Protein AF-A0A5B0RSK2-F1 (afdb_monomer)

Secondary structure (DSSP, 8-state):
-----HHHHHHHHHHHHHHHT--------EEEEEE-STT-EESSTT-EEE--SS--SSEEEEEEEE-EEEEPTTS-EEEPP-EEEEEEEETTTTEEEEPPSSSSS---EEEPSPEE--SSS---TTTEEE-TTSPSSEEEEEE--

Sequence (145 aa):
MNPFNPKITLLVITTLLLSLCTSAKKRKCRATLNSDAYGNSWEKANVKWKSPKHQKEGVVEATIHGRMDIPTNEGSTIKSHVCYATLKVNLTDCSIVLRKNDTADQGWDPHHSPIYRNQDTWNWNETLTFRPDCPENIHVEVFEP

Mean predicted aligned error: 12.64 Å

Nearest PDB structures (foldseek):
  4xfp-assembly1_A  TM=2.768E-01  e=4.399E+00  Bacillus sp. TB-90
  5yja-assembly1_C  TM=2.628E-01  e=5.749E+00  Bacillus sp. TB-90
  7cmn-assembly1_A-2  TM=2.787E-01  e=6.752E+00  Bacillus sp. TB-90
  7cmq-assembly1_B  TM=2.760E-01  e=7.123E+00  Bacillus sp. TB-90
  5yja-assembly1_D  TM=2.777E-01  e=9.823E+00  Bacillus sp. TB-90

Solvent-accessible surface area (backbone atoms only — not comparable to full-atom values): 8743 Å² total; per-residue (Å²): 136,82,83,81,56,66,70,59,55,53,52,53,53,52,53,52,51,53,60,70,63,58,72,71,73,78,86,45,37,33,33,37,65,47,64,75,47,87,77,52,43,55,75,52,98,67,32,54,34,68,54,58,96,85,59,66,62,57,75,41,83,43,68,32,59,43,34,38,33,40,70,45,99,84,80,47,70,47,78,51,67,79,28,38,42,39,35,29,33,32,51,74,76,27,32,37,33,43,57,78,81,90,70,90,92,68,75,73,45,78,40,75,62,65,47,68,66,59,94,89,74,76,83,37,80,91,26,54,46,66,47,88,84,44,73,77,53,29,32,39,36,46,39,76,128

Foldseek 3Di:
DDPPPVVVVVVVVVVVVVVVPPPPPLWKKKKAKDFPPPPKDWPDPDQMDIDDPPDQFDKDKDKTKTWIFDADPVRHTDIFDIKMKIFIATNPAQFTWFDDDDDPDDDTHGDADKAADDPPDDPRVVGIDIDPRDDHRMIMHMDTD

Structure (mmCIF, N/CA/C/O backbone):
data_AF-A0A5B0RSK2-F1
#
_entry.id   AF-A0A5B0RSK2-F1
#
loop_
_atom_site.group_PDB
_atom_site.id
_atom_site.type_symbol
_atom_site.label_atom_id
_atom_site.label_alt_id
_atom_site.label_comp_id
_atom_site.label_asym_id
_atom_site.label_entity_id
_atom_site.label_seq_id
_atom_site.pdbx_PDB_ins_code
_atom_site.Cartn_x
_atom_site.Cartn_y
_atom_site.Cartn_z
_atom_site.occupancy
_atom_site.B_iso_or_equiv
_atom_site.auth_seq_id
_atom_site.auth_comp_id
_atom_site.auth_asym_id
_atom_site.auth_atom_id
_atom_site.pdbx_PDB_model_num
ATOM 1 N N . MET A 1 1 ? -9.353 -4.337 65.990 1.00 39.09 1 MET A N 1
ATOM 2 C CA . MET A 1 1 ? -9.121 -3.133 65.161 1.00 39.09 1 MET A CA 1
ATOM 3 C C . MET A 1 1 ? -7.830 -3.349 64.387 1.00 39.09 1 MET A C 1
ATOM 5 O O . MET A 1 1 ? -6.778 -3.401 65.007 1.00 39.09 1 MET A O 1
ATOM 9 N N . ASN A 1 2 ? -7.915 -3.588 63.075 1.00 54.25 2 ASN A N 1
ATOM 10 C CA . ASN A 1 2 ? -6.734 -3.806 62.232 1.00 54.25 2 ASN A CA 1
ATOM 11 C C . ASN A 1 2 ? -6.009 -2.477 61.980 1.00 54.25 2 ASN A C 1
ATOM 13 O O . ASN A 1 2 ? -6.677 -1.486 61.674 1.00 54.25 2 ASN A O 1
ATOM 17 N N . PRO A 1 3 ? -4.669 -2.438 62.056 1.00 50.47 3 PRO A N 1
ATOM 18 C CA . PRO A 1 3 ? -3.921 -1.245 61.715 1.00 50.47 3 PRO A CA 1
ATOM 19 C C . PRO A 1 3 ? -3.888 -1.126 60.190 1.00 50.47 3 PRO A C 1
ATOM 21 O O . PRO A 1 3 ? -3.168 -1.851 59.504 1.00 50.47 3 PRO A O 1
ATOM 24 N N . PHE A 1 4 ? -4.690 -0.213 59.643 1.00 52.16 4 PHE A N 1
ATOM 25 C CA . PHE A 1 4 ? -4.509 0.244 58.269 1.00 52.16 4 PHE A CA 1
ATOM 26 C C . PHE A 1 4 ? -3.144 0.921 58.193 1.00 52.16 4 PHE A C 1
ATOM 28 O O . PHE A 1 4 ? -2.962 2.019 58.707 1.00 52.16 4 PHE A O 1
ATOM 35 N N . ASN A 1 5 ? -2.166 0.224 57.618 1.00 53.69 5 ASN A N 1
ATOM 36 C CA . ASN A 1 5 ? -0.802 0.710 57.503 1.00 53.69 5 ASN A CA 1
ATOM 37 C C . ASN A 1 5 ? -0.733 1.652 56.283 1.00 53.69 5 ASN A C 1
ATOM 39 O O . ASN A 1 5 ? -0.726 1.172 55.146 1.00 53.69 5 ASN A O 1
ATOM 43 N N . PRO A 1 6 ? -0.711 2.984 56.477 1.00 58.78 6 PRO A N 1
ATOM 44 C CA . PRO A 1 6 ? -0.965 3.965 55.413 1.00 58.78 6 PRO A CA 1
ATOM 45 C C . PRO A 1 6 ? 0.079 3.922 54.288 1.00 58.78 6 PRO A C 1
ATOM 47 O O . PRO A 1 6 ? -0.193 4.331 53.160 1.00 58.78 6 PRO A O 1
ATOM 50 N N . LYS A 1 7 ? 1.265 3.370 54.572 1.00 58.84 7 LYS A N 1
ATOM 51 C CA . LYS A 1 7 ? 2.340 3.168 53.593 1.00 58.84 7 LYS A CA 1
ATOM 52 C C . LYS A 1 7 ? 1.971 2.150 52.511 1.00 58.84 7 LYS A C 1
ATOM 54 O O . LYS A 1 7 ? 2.358 2.329 51.362 1.00 58.84 7 LYS A O 1
ATOM 59 N N . ILE A 1 8 ? 1.207 1.113 52.862 1.00 60.44 8 ILE A N 1
ATOM 60 C CA . ILE A 1 8 ? 0.775 0.076 51.914 1.00 60.44 8 ILE A CA 1
ATOM 61 C C . ILE A 1 8 ? -0.302 0.652 50.991 1.00 60.44 8 ILE A C 1
ATOM 63 O O . ILE A 1 8 ? -0.242 0.473 49.778 1.00 60.44 8 ILE A O 1
ATOM 67 N N . THR A 1 9 ? -1.231 1.432 51.546 1.00 60.94 9 THR A N 1
ATOM 68 C CA . THR A 1 9 ? -2.309 2.074 50.786 1.00 60.94 9 THR A CA 1
ATOM 69 C C . THR A 1 9 ? -1.771 3.058 49.744 1.00 60.94 9 THR A C 1
ATOM 71 O O . THR A 1 9 ? -2.237 3.068 48.607 1.00 60.94 9 THR A O 1
ATOM 74 N N . LEU A 1 10 ? -0.742 3.841 50.090 1.00 60.41 10 LEU A N 1
ATOM 75 C CA . LEU A 1 10 ? -0.113 4.796 49.170 1.00 60.41 10 LEU A CA 1
ATOM 76 C C . LEU A 1 10 ? 0.595 4.099 47.993 1.00 60.41 10 LEU A C 1
ATOM 78 O O . LEU A 1 10 ? 0.565 4.585 46.861 1.00 60.41 10 LEU A O 1
ATOM 82 N N . LEU A 1 11 ? 1.199 2.936 48.246 1.00 60.75 11 LEU A N 1
ATOM 83 C CA . LEU A 1 11 ? 1.922 2.157 47.240 1.00 60.75 11 LEU A CA 1
ATOM 84 C C . LEU A 1 11 ? 0.958 1.468 46.256 1.00 60.75 11 LEU A C 1
ATOM 86 O O . LEU A 1 11 ? 1.210 1.422 45.053 1.00 60.75 11 LEU A O 1
ATOM 90 N N . VAL A 1 12 ? -0.202 1.022 46.747 1.00 63.59 12 VAL A N 1
ATOM 91 C CA . VAL A 1 12 ? -1.286 0.483 45.907 1.00 63.59 12 VAL A CA 1
ATOM 92 C C . VAL A 1 12 ? -1.903 1.576 45.029 1.00 63.59 12 VAL A C 1
ATOM 94 O O . VAL A 1 12 ? -2.106 1.364 43.840 1.00 63.59 12 VAL A O 1
ATOM 97 N N . ILE A 1 13 ? -2.149 2.774 45.567 1.00 65.06 13 ILE A N 1
ATOM 98 C CA . ILE A 1 13 ? -2.733 3.880 44.789 1.00 65.06 13 ILE A CA 1
ATOM 99 C C . ILE A 1 13 ? -1.768 4.366 43.699 1.00 65.06 13 ILE A C 1
ATOM 101 O O . ILE A 1 13 ? -2.179 4.607 42.565 1.00 65.06 13 ILE A O 1
ATOM 105 N N . THR A 1 14 ? -0.476 4.478 44.015 1.00 61.03 14 THR A N 1
ATOM 106 C CA . THR A 1 14 ? 0.541 4.904 43.041 1.00 61.03 14 THR A CA 1
ATOM 107 C C . THR A 1 14 ? 0.739 3.874 41.930 1.00 61.03 14 THR A C 1
ATOM 109 O O . THR A 1 14 ? 0.775 4.259 40.764 1.00 61.03 14 THR A O 1
ATOM 112 N N . THR A 1 15 ? 0.776 2.574 42.242 1.00 60.59 15 THR A N 1
ATOM 113 C CA . THR A 1 15 ? 0.841 1.509 41.220 1.00 60.59 15 THR A CA 1
ATOM 114 C C . THR A 1 15 ? -0.418 1.444 40.348 1.00 60.59 15 THR A C 1
ATOM 116 O O . THR A 1 15 ? -0.301 1.267 39.135 1.00 60.59 15 THR A O 1
ATOM 119 N N . LEU A 1 16 ? -1.608 1.686 40.910 1.00 59.25 16 LEU A N 1
ATOM 120 C CA . LEU A 1 16 ? -2.857 1.770 40.142 1.00 59.25 16 LEU A CA 1
ATOM 121 C C . LEU A 1 16 ? -2.860 2.973 39.177 1.00 59.25 16 LEU A C 1
ATOM 123 O O . LEU A 1 16 ? -3.222 2.836 38.010 1.00 59.25 16 LEU A O 1
ATOM 127 N N . LEU A 1 17 ? -2.402 4.143 39.634 1.00 57.75 17 LEU A N 1
ATOM 128 C CA . LEU A 1 17 ? -2.281 5.352 38.807 1.00 57.75 17 LEU A CA 1
ATOM 129 C C . LEU A 1 17 ? -1.219 5.202 37.707 1.00 57.75 17 LEU A C 1
ATOM 131 O O . LEU A 1 17 ? -1.437 5.639 36.579 1.00 57.75 17 LEU A O 1
ATOM 135 N N . LEU A 1 18 ? -0.098 4.538 38.002 1.00 54.50 18 LEU A N 1
ATOM 136 C CA . LEU A 1 18 ? 0.929 4.200 37.011 1.00 54.50 18 LEU A CA 1
ATOM 137 C C . LEU A 1 18 ? 0.397 3.221 35.950 1.00 54.50 18 LEU A C 1
ATOM 139 O O . LEU A 1 18 ? 0.696 3.398 34.772 1.00 54.50 18 LEU A O 1
ATOM 143 N N . SER A 1 19 ? -0.450 2.258 36.336 1.00 54.94 19 SER A N 1
ATOM 144 C CA . SER A 1 19 ? -1.155 1.365 35.403 1.00 54.94 19 SER A CA 1
ATOM 145 C C . SER A 1 19 ? -2.103 2.136 34.475 1.00 54.94 19 SER A C 1
ATOM 147 O O . SER A 1 19 ? -2.122 1.885 33.271 1.00 54.94 19 SER A O 1
ATOM 149 N N . LEU A 1 20 ? -2.854 3.106 35.005 1.00 53.69 20 LEU A N 1
ATOM 150 C CA . LEU A 1 20 ? -3.774 3.958 34.232 1.00 53.69 20 LEU A CA 1
ATOM 151 C C . LEU A 1 20 ? -3.042 4.935 33.290 1.00 53.69 20 LEU A C 1
ATOM 153 O O . LEU A 1 20 ? -3.570 5.291 32.238 1.00 53.69 20 LEU A O 1
ATOM 157 N N . CYS A 1 21 ? -1.817 5.339 33.638 1.00 50.16 21 CYS A N 1
ATOM 158 C CA . CYS A 1 21 ? -0.975 6.231 32.836 1.00 50.16 21 CYS A CA 1
ATOM 159 C C . CYS A 1 21 ? -0.112 5.516 31.788 1.00 50.16 21 CYS A C 1
ATOM 161 O O . CYS A 1 21 ? 0.604 6.190 31.037 1.00 50.16 21 CYS A O 1
ATOM 163 N N . THR A 1 22 ? -0.198 4.187 31.662 1.00 49.88 22 THR A N 1
ATOM 164 C CA . THR A 1 22 ? 0.311 3.509 30.465 1.00 49.88 22 THR A CA 1
ATOM 165 C C . THR A 1 22 ? -0.592 3.887 29.296 1.00 49.88 22 THR A C 1
ATOM 167 O O . THR A 1 22 ? -1.586 3.242 28.982 1.00 49.88 22 THR A O 1
ATOM 170 N N . SER A 1 23 ? -0.278 5.020 28.666 1.00 46.00 23 SER A N 1
ATOM 171 C CA . SER A 1 23 ? -0.862 5.416 27.393 1.00 46.00 23 SER A CA 1
ATOM 172 C C . SER A 1 23 ? -0.634 4.270 26.418 1.00 46.00 23 SER A C 1
ATOM 174 O O . SER A 1 23 ? 0.450 4.156 25.845 1.00 46.00 23 SER A O 1
ATOM 176 N N . ALA A 1 24 ? -1.644 3.414 26.246 1.00 53.00 24 ALA A N 1
ATOM 177 C CA . ALA A 1 24 ? -1.686 2.451 25.166 1.00 53.00 24 ALA A CA 1
ATOM 178 C C . ALA A 1 24 ? -1.373 3.247 23.900 1.00 53.00 24 ALA A C 1
ATOM 180 O O . ALA A 1 24 ? -2.126 4.159 23.529 1.00 53.00 24 ALA A O 1
ATOM 181 N N . LYS A 1 25 ? -0.195 3.002 23.306 1.00 57.53 25 LYS A N 1
ATOM 182 C CA . LYS A 1 25 ? 0.197 3.638 22.048 1.00 57.53 25 LYS A CA 1
ATOM 183 C C . LYS A 1 25 ? -1.008 3.494 21.129 1.00 57.53 25 LYS A C 1
ATOM 185 O O . LYS A 1 25 ? -1.503 2.387 20.944 1.00 57.53 25 LYS A O 1
ATOM 190 N N . LYS A 1 26 ? -1.539 4.614 20.627 1.00 62.81 26 LYS A N 1
ATOM 191 C CA . LYS A 1 26 ? -2.700 4.582 19.731 1.00 62.81 26 LYS A CA 1
ATOM 192 C C . LYS A 1 26 ? -2.350 3.636 18.582 1.00 62.81 26 LYS A C 1
ATOM 194 O O . LYS A 1 26 ? -1.457 3.978 17.806 1.00 62.81 26 LYS A O 1
ATOM 199 N N . ARG A 1 27 ? -3.007 2.472 18.528 1.00 72.69 27 ARG A N 1
ATOM 200 C CA . ARG A 1 27 ? -2.855 1.482 17.459 1.00 72.69 27 ARG A CA 1
ATOM 201 C C . ARG A 1 27 ? -3.097 2.207 16.140 1.00 72.69 27 ARG A C 1
ATOM 203 O O . ARG A 1 27 ? -4.109 2.893 15.987 1.00 72.69 27 ARG A O 1
ATOM 210 N N . LYS A 1 28 ? -2.104 2.190 15.257 1.00 84.56 28 LYS A N 1
ATOM 211 C CA . LYS A 1 28 ? -2.145 2.893 13.974 1.00 84.56 28 LYS A CA 1
ATOM 212 C C . LYS A 1 28 ? -1.702 1.928 12.904 1.00 84.56 28 LYS A C 1
ATOM 214 O O . LYS A 1 28 ? -0.524 1.599 12.878 1.00 84.56 28 LYS A O 1
ATOM 219 N N . CYS A 1 29 ? -2.597 1.557 12.003 1.00 88.06 29 CYS A N 1
ATOM 220 C CA . CYS A 1 29 ? -2.193 0.814 10.823 1.00 88.06 29 CYS A CA 1
ATOM 221 C C . CYS A 1 29 ? -1.316 1.706 9.945 1.00 88.06 29 CYS A C 1
ATOM 223 O O . CYS A 1 29 ? -1.576 2.908 9.779 1.00 88.06 29 CYS A O 1
ATOM 225 N N . ARG A 1 30 ? -0.256 1.121 9.405 1.00 89.88 30 ARG A N 1
ATOM 226 C CA . ARG A 1 30 ? 0.576 1.720 8.369 1.00 89.88 30 ARG A CA 1
ATOM 227 C C . ARG A 1 30 ? 0.498 0.839 7.151 1.00 89.88 30 ARG A C 1
ATOM 229 O O . ARG A 1 30 ? 0.496 -0.374 7.29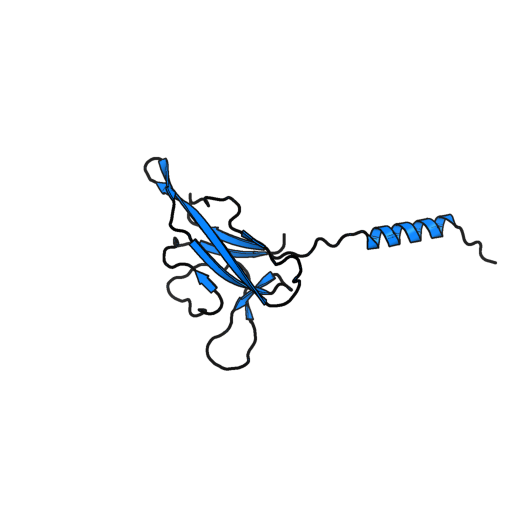4 1.00 89.88 30 ARG A O 1
ATOM 236 N N . ALA A 1 31 ? 0.455 1.467 5.989 1.00 87.69 31 ALA A N 1
ATOM 237 C CA . ALA A 1 31 ? 0.555 0.750 4.736 1.00 87.69 31 ALA A CA 1
ATOM 238 C C . ALA A 1 31 ? 1.705 1.320 3.911 1.00 87.69 31 ALA A C 1
ATOM 240 O O . ALA A 1 31 ? 1.883 2.541 3.907 1.00 87.69 31 ALA A O 1
ATOM 241 N N . THR A 1 32 ? 2.496 0.476 3.259 1.00 89.19 32 THR A N 1
ATOM 242 C CA . THR A 1 32 ? 3.684 0.873 2.485 1.00 89.19 32 THR A CA 1
ATOM 243 C C . THR A 1 32 ? 3.635 0.298 1.086 1.00 89.19 32 THR A C 1
ATOM 245 O O . THR A 1 32 ? 3.188 -0.826 0.896 1.00 89.19 32 THR A O 1
ATOM 248 N N . LEU A 1 33 ? 4.104 1.077 0.112 1.00 85.69 33 LEU A N 1
ATOM 249 C CA . LEU A 1 33 ? 4.352 0.594 -1.242 1.00 85.69 33 LEU A CA 1
ATOM 250 C C . LEU A 1 33 ? 5.847 0.305 -1.364 1.00 85.69 33 LEU A C 1
ATOM 252 O O . LEU A 1 33 ? 6.662 1.198 -1.133 1.00 85.69 33 LEU A O 1
ATOM 256 N N . ASN A 1 34 ? 6.189 -0.928 -1.711 1.00 85.06 34 ASN A N 1
ATOM 257 C CA . ASN A 1 34 ? 7.553 -1.432 -1.788 1.00 85.06 34 ASN A CA 1
ATOM 258 C C . ASN A 1 34 ? 7.877 -1.900 -3.214 1.00 85.06 34 ASN A C 1
ATOM 260 O O . ASN A 1 34 ? 6.979 -2.118 -4.028 1.00 85.06 34 ASN A O 1
ATOM 264 N N . SER A 1 35 ? 9.169 -2.027 -3.511 1.00 80.69 35 SER A N 1
ATOM 265 C CA . SER A 1 35 ? 9.700 -2.535 -4.779 1.00 80.69 35 SER A CA 1
ATOM 266 C C . SER A 1 35 ? 10.787 -3.557 -4.471 1.00 80.69 35 SER A C 1
ATOM 268 O O . SER A 1 35 ? 11.768 -3.200 -3.824 1.00 80.69 35 SER A O 1
ATOM 270 N N . ASP A 1 36 ? 10.649 -4.773 -4.992 1.00 77.25 36 ASP A N 1
ATOM 271 C CA . ASP A 1 36 ? 11.640 -5.850 -4.838 1.00 77.25 36 ASP A CA 1
ATOM 272 C C . ASP A 1 36 ? 12.670 -5.878 -5.975 1.00 77.25 36 ASP A C 1
ATOM 274 O O . ASP A 1 36 ? 13.636 -6.638 -5.945 1.00 77.25 36 ASP A O 1
ATOM 278 N N . ALA A 1 37 ? 12.486 -5.039 -6.996 1.00 72.38 37 ALA A N 1
ATOM 279 C CA . ALA A 1 37 ? 13.444 -4.905 -8.082 1.00 72.38 37 ALA A CA 1
ATOM 280 C C . ALA A 1 37 ? 14.768 -4.291 -7.584 1.00 72.38 37 ALA A C 1
ATOM 282 O O . ALA A 1 37 ? 14.797 -3.214 -6.982 1.00 72.38 37 ALA A O 1
ATOM 283 N N . TYR A 1 38 ? 15.869 -4.999 -7.853 1.00 64.62 38 TYR A N 1
ATOM 284 C CA . TYR A 1 38 ? 17.210 -4.659 -7.382 1.00 64.62 38 TYR A CA 1
ATOM 285 C C . TYR A 1 38 ? 17.652 -3.269 -7.85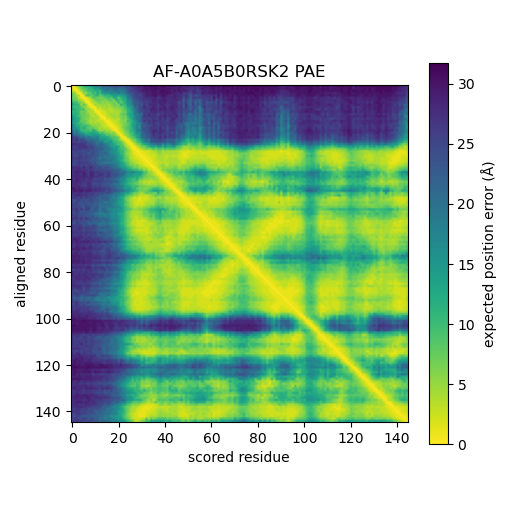9 1.00 64.62 38 TYR A C 1
ATOM 287 O O . TYR A 1 38 ? 17.564 -2.951 -9.043 1.00 64.62 38 TYR A O 1
ATOM 295 N N . GLY A 1 39 ? 18.154 -2.449 -6.933 1.00 64.69 39 GLY A N 1
ATOM 296 C CA . GLY A 1 39 ? 18.664 -1.106 -7.229 1.00 64.69 39 GLY A CA 1
ATOM 297 C C . GLY A 1 39 ? 17.603 -0.007 -7.329 1.00 64.69 39 GLY A C 1
ATOM 298 O O . GLY A 1 39 ? 17.975 1.159 -7.437 1.00 64.69 39 GLY A O 1
ATOM 299 N N . ASN A 1 40 ? 16.310 -0.335 -7.242 1.00 70.81 40 ASN A N 1
ATOM 300 C CA . ASN A 1 40 ? 15.267 0.681 -7.168 1.00 70.81 40 ASN A CA 1
ATOM 301 C C . ASN A 1 40 ? 15.208 1.302 -5.769 1.00 70.81 40 ASN A C 1
ATOM 303 O O . ASN A 1 40 ? 15.238 0.605 -4.754 1.00 70.81 40 ASN A O 1
ATOM 307 N N . SER A 1 41 ? 15.036 2.619 -5.716 1.00 75.12 41 SER A N 1
ATOM 308 C CA . SER A 1 41 ? 14.739 3.340 -4.478 1.00 75.12 41 SER A CA 1
ATOM 309 C C . SER A 1 41 ? 13.528 4.238 -4.664 1.00 75.12 41 SER A C 1
ATOM 311 O O . SER A 1 41 ? 13.261 4.723 -5.757 1.00 75.12 41 SER A O 1
ATOM 313 N N . TRP A 1 42 ? 12.771 4.485 -3.602 1.00 81.06 42 TRP A N 1
ATOM 314 C CA . TRP A 1 42 ? 11.704 5.480 -3.654 1.00 81.06 42 TRP A CA 1
ATOM 315 C C . TRP A 1 42 ? 12.287 6.887 -3.524 1.00 81.06 42 TRP A C 1
ATOM 317 O O . TRP A 1 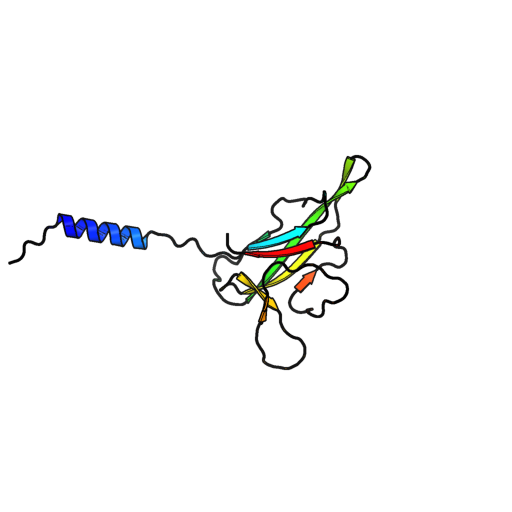42 ? 13.089 7.128 -2.624 1.00 81.06 42 TRP A O 1
ATOM 327 N N . GLU A 1 43 ? 11.781 7.835 -4.321 1.00 79.44 43 GLU A N 1
ATOM 328 C CA . GLU A 1 43 ? 12.130 9.267 -4.245 1.00 79.44 43 GLU A CA 1
ATOM 329 C C . GLU A 1 43 ? 11.999 9.798 -2.807 1.00 79.44 43 GLU A C 1
ATOM 331 O O . GLU A 1 43 ? 12.731 10.679 -2.356 1.00 79.44 43 GLU A O 1
ATOM 336 N N . LYS A 1 44 ? 11.030 9.258 -2.061 1.00 77.06 44 LYS A N 1
ATOM 337 C CA . LYS A 1 44 ? 10.863 9.507 -0.633 1.00 77.06 44 LYS A CA 1
ATOM 338 C C . LYS A 1 44 ? 11.007 8.192 0.112 1.00 77.06 44 LYS A C 1
ATOM 340 O O . LYS A 1 44 ? 10.233 7.274 -0.124 1.00 77.06 44 LYS A O 1
ATOM 345 N N . ALA A 1 45 ? 11.856 8.164 1.137 1.00 62.97 45 ALA A N 1
ATOM 346 C CA . ALA A 1 45 ? 12.052 7.015 2.034 1.00 62.97 45 ALA A CA 1
ATOM 347 C C . ALA A 1 45 ? 10.797 6.577 2.832 1.00 62.97 45 ALA A C 1
ATOM 349 O O . ALA A 1 45 ? 10.878 5.756 3.737 1.00 62.97 45 ALA A O 1
ATOM 350 N N . ASN A 1 46 ? 9.633 7.181 2.584 1.00 63.94 46 ASN A N 1
ATOM 351 C CA . ASN A 1 46 ? 8.425 7.045 3.389 1.00 63.94 46 ASN A CA 1
ATOM 352 C C . ASN A 1 46 ? 7.166 7.077 2.515 1.00 63.94 46 ASN A C 1
ATOM 354 O O . ASN A 1 46 ? 6.240 7.841 2.798 1.00 63.94 46 ASN A O 1
ATOM 358 N N . VAL A 1 47 ? 7.128 6.269 1.456 1.00 76.62 47 VAL A N 1
ATOM 359 C CA . VAL A 1 47 ? 5.904 6.025 0.682 1.00 76.62 47 VAL A CA 1
ATOM 360 C C . VAL A 1 47 ? 4.955 5.190 1.545 1.00 76.62 47 VAL A C 1
ATOM 362 O O . VAL A 1 47 ? 4.930 3.963 1.492 1.00 76.62 47 VAL A O 1
ATOM 365 N N . LYS A 1 48 ? 4.245 5.873 2.450 1.00 85.25 48 LYS A N 1
ATOM 366 C CA . LYS A 1 48 ? 3.417 5.240 3.473 1.00 85.25 48 LYS A CA 1
ATOM 367 C C . LYS A 1 48 ? 2.123 5.985 3.733 1.00 85.25 48 LYS A C 1
ATOM 369 O O . LYS A 1 48 ? 2.112 7.208 3.876 1.00 85.25 48 LYS A O 1
ATOM 374 N N . TRP A 1 49 ? 1.060 5.222 3.912 1.00 90.06 49 TRP A N 1
ATOM 375 C CA . TRP A 1 49 ? -0.199 5.678 4.475 1.00 90.06 49 TRP A CA 1
ATOM 376 C C . TRP A 1 49 ? -0.248 5.379 5.980 1.00 90.06 49 TRP A C 1
ATOM 378 O O . TRP A 1 49 ? 0.440 4.488 6.486 1.00 90.06 49 TRP A O 1
ATOM 388 N N . LYS A 1 50 ? -1.038 6.161 6.720 1.00 88.44 50 LYS A N 1
ATOM 389 C CA . LYS A 1 50 ? -1.295 5.973 8.154 1.00 88.44 50 LYS A CA 1
ATOM 390 C C . LYS A 1 50 ? -2.793 6.067 8.405 1.00 88.44 50 LYS A C 1
ATOM 392 O O . LYS A 1 50 ? -3.428 6.973 7.869 1.00 88.44 50 LYS A O 1
ATOM 397 N N . SER A 1 51 ? -3.312 5.213 9.284 1.00 87.75 51 SER A N 1
ATOM 398 C CA . SER A 1 51 ? -4.728 5.244 9.643 1.00 87.75 51 SER A CA 1
ATOM 399 C C . SER A 1 51 ? -5.173 6.597 10.227 1.00 87.75 51 SER A C 1
ATOM 401 O O . SER A 1 51 ? -4.375 7.293 10.881 1.00 87.75 51 SER A O 1
ATOM 403 N N . PRO A 1 52 ? -6.446 6.993 10.020 1.00 84.62 52 PRO A N 1
ATOM 404 C CA . PRO A 1 52 ? -6.991 8.226 10.576 1.00 84.62 52 PRO A CA 1
ATOM 405 C C . PRO A 1 52 ? -6.861 8.279 12.103 1.00 84.62 52 PRO A C 1
ATOM 407 O O . PRO A 1 52 ? -7.089 7.301 12.807 1.00 84.62 52 PRO A O 1
ATOM 410 N N . LYS A 1 53 ? -6.532 9.454 12.654 1.00 81.50 53 LYS A N 1
ATOM 411 C CA . LYS A 1 53 ? -6.244 9.623 14.096 1.00 81.50 53 LYS A CA 1
ATOM 412 C C . LYS A 1 53 ? -7.424 9.265 15.014 1.00 81.50 53 LYS A C 1
ATOM 414 O O . LYS A 1 53 ? -7.194 8.918 16.174 1.00 81.50 53 LYS A O 1
ATOM 419 N N . HIS A 1 54 ? -8.649 9.421 14.521 1.00 82.75 54 HIS A N 1
ATOM 420 C CA . HIS A 1 54 ? -9.881 9.310 15.304 1.00 82.75 54 HIS A CA 1
ATOM 421 C C . HIS A 1 54 ? -10.676 8.035 15.011 1.00 82.75 54 HIS A C 1
ATOM 423 O O . HIS A 1 54 ? -11.546 7.688 15.802 1.00 82.75 54 HIS A O 1
ATOM 429 N N . GLN A 1 55 ? -10.349 7.323 13.932 1.00 80.88 55 GLN A N 1
ATOM 430 C CA . GLN A 1 55 ? -11.028 6.093 13.547 1.00 80.88 55 GLN A CA 1
ATOM 431 C C . GLN A 1 55 ? -10.178 4.898 13.980 1.00 80.88 55 GLN A C 1
ATOM 433 O O . GLN A 1 55 ? -9.006 4.806 13.619 1.00 80.88 55 GLN A O 1
ATOM 438 N N . LYS A 1 56 ? -10.753 4.024 14.810 1.00 80.31 56 LYS A N 1
ATOM 439 C CA . LYS A 1 56 ? -10.061 2.855 15.379 1.00 80.31 56 LYS A CA 1
ATOM 440 C C . LYS A 1 56 ? -10.567 1.522 14.831 1.00 80.31 56 LYS A C 1
ATOM 442 O O . LYS A 1 56 ? -9.926 0.508 15.063 1.00 80.31 56 LYS A O 1
ATOM 447 N N . GLU A 1 57 ? -11.701 1.537 14.146 1.00 85.94 57 GLU A N 1
ATOM 448 C CA . GLU A 1 57 ? -12.405 0.350 13.677 1.00 85.94 57 GLU A CA 1
ATOM 449 C C . GLU A 1 57 ? -13.038 0.602 12.306 1.00 85.94 57 GLU A C 1
ATOM 451 O O . GLU A 1 57 ? -13.161 1.747 11.847 1.00 85.94 57 GLU A O 1
ATOM 456 N N . GLY A 1 58 ? -13.442 -0.493 11.671 1.00 87.25 58 GLY A N 1
ATOM 457 C CA . GLY A 1 58 ? -14.048 -0.490 10.350 1.00 87.25 58 GLY A CA 1
ATOM 458 C C . GLY A 1 58 ? -13.026 -0.531 9.219 1.00 87.25 58 GLY A C 1
ATOM 459 O O . GLY A 1 58 ? -11.811 -0.548 9.426 1.00 87.25 58 GLY A O 1
ATOM 460 N N . VAL A 1 59 ? -13.562 -0.565 8.004 1.00 87.88 59 VAL A N 1
ATOM 461 C CA . VAL A 1 59 ? -12.790 -0.629 6.766 1.00 87.88 59 VAL A CA 1
ATOM 462 C C . VAL A 1 59 ? -12.616 0.777 6.206 1.00 87.88 59 VAL A C 1
ATOM 464 O O . VAL A 1 59 ? -13.591 1.513 6.057 1.00 87.88 59 VAL A O 1
ATOM 467 N N . VAL A 1 60 ? -11.378 1.149 5.891 1.00 89.56 60 VAL A N 1
ATOM 468 C CA . VAL A 1 60 ? -11.039 2.444 5.288 1.00 89.56 60 VAL A CA 1
ATOM 469 C C . VAL A 1 60 ? -10.259 2.263 4.002 1.00 89.56 60 VAL A C 1
ATOM 471 O O . VAL A 1 60 ? -9.518 1.296 3.848 1.00 89.56 60 VAL A O 1
ATOM 474 N N . GLU A 1 61 ? -10.389 3.225 3.097 1.00 89.75 61 GLU A N 1
ATOM 475 C CA . GLU A 1 61 ? -9.531 3.295 1.922 1.00 89.75 61 GLU A CA 1
ATOM 476 C C . GLU A 1 61 ? -8.168 3.897 2.295 1.00 89.75 61 GLU A C 1
ATOM 478 O O . GLU A 1 61 ? -8.068 4.956 2.924 1.00 89.75 61 GLU A O 1
ATOM 483 N N . ALA A 1 62 ? -7.106 3.205 1.905 1.00 87.00 62 ALA A N 1
ATOM 484 C CA . ALA A 1 62 ? -5.733 3.651 1.996 1.00 87.00 62 ALA A CA 1
ATOM 485 C C . ALA A 1 62 ? -5.203 3.846 0.577 1.00 87.00 62 ALA A C 1
ATOM 487 O O . ALA A 1 62 ? -5.151 2.904 -0.203 1.00 87.00 62 ALA A O 1
ATOM 488 N N . THR A 1 63 ? -4.784 5.064 0.247 1.00 88.00 63 THR A N 1
ATOM 489 C CA . THR A 1 63 ? -4.064 5.335 -1.000 1.00 88.00 63 THR A CA 1
ATOM 490 C C . THR A 1 63 ? -2.627 5.694 -0.669 1.00 88.00 63 THR A C 1
ATOM 492 O O . THR A 1 63 ? -2.359 6.583 0.144 1.00 88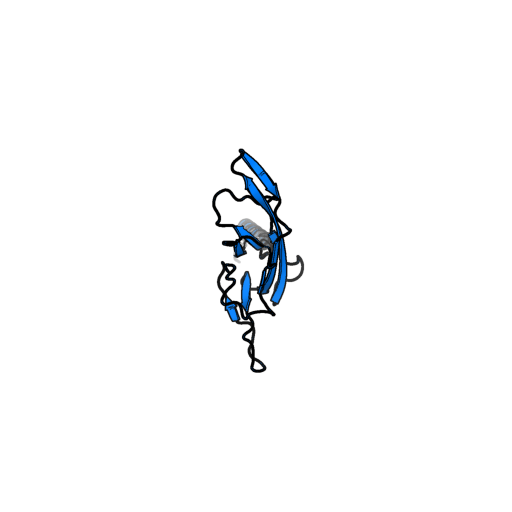.00 63 THR A O 1
ATOM 495 N N . ILE A 1 64 ? -1.696 4.989 -1.300 1.00 87.25 64 ILE A N 1
ATOM 496 C CA . ILE A 1 64 ? -0.259 5.163 -1.130 1.00 87.25 64 ILE A CA 1
ATOM 497 C C . ILE A 1 64 ? 0.308 5.523 -2.492 1.00 87.25 64 ILE A C 1
ATOM 499 O O . ILE A 1 64 ? 0.056 4.813 -3.458 1.00 87.25 64 ILE A O 1
ATOM 503 N N . HIS A 1 65 ? 1.076 6.605 -2.582 1.00 87.50 65 HIS A N 1
ATOM 504 C CA . HIS A 1 65 ? 1.647 7.069 -3.841 1.00 87.50 65 HIS A CA 1
ATOM 505 C C . HIS A 1 65 ? 3.124 7.428 -3.689 1.00 87.50 65 HIS A C 1
ATOM 507 O O . HIS A 1 65 ? 3.541 8.011 -2.686 1.00 87.50 65 HIS A O 1
ATOM 513 N N . GLY A 1 66 ? 3.917 7.097 -4.702 1.00 83.19 66 GLY A N 1
ATOM 514 C CA . GLY A 1 66 ? 5.360 7.292 -4.711 1.00 83.19 66 GLY A CA 1
ATOM 515 C C . GLY A 1 66 ? 5.913 7.365 -6.127 1.00 83.19 66 GLY A C 1
ATOM 516 O O . GLY A 1 66 ? 5.299 6.882 -7.075 1.00 83.19 66 GLY A O 1
ATOM 517 N N . ARG A 1 67 ? 7.080 7.989 -6.275 1.00 85.06 67 ARG A N 1
ATOM 518 C CA . ARG A 1 67 ? 7.907 7.877 -7.481 1.00 85.06 67 ARG A CA 1
ATOM 519 C C . ARG A 1 67 ? 9.130 7.045 -7.145 1.00 85.06 67 ARG A C 1
ATOM 521 O O . ARG A 1 67 ? 9.639 7.151 -6.030 1.00 85.06 67 ARG A O 1
ATOM 528 N N . MET A 1 68 ? 9.573 6.235 -8.090 1.00 80.56 68 MET A N 1
ATOM 529 C CA . MET A 1 68 ? 10.784 5.440 -7.964 1.00 80.56 68 MET A CA 1
ATOM 530 C C . MET A 1 68 ? 11.913 6.131 -8.718 1.00 80.56 68 MET A C 1
ATOM 532 O O . MET A 1 68 ? 11.710 6.632 -9.824 1.00 80.56 68 MET A O 1
ATOM 536 N N . ASP A 1 69 ? 13.088 6.143 -8.110 1.00 82.06 69 ASP A N 1
ATOM 537 C CA . ASP A 1 69 ? 14.345 6.427 -8.776 1.00 82.06 69 ASP A CA 1
ATOM 538 C C . ASP A 1 69 ? 14.855 5.104 -9.358 1.00 82.06 69 ASP A C 1
ATOM 540 O O . ASP A 1 69 ? 15.108 4.142 -8.627 1.00 82.06 69 ASP A O 1
ATOM 544 N N . ILE A 1 70 ? 14.939 5.053 -10.686 1.00 78.75 70 ILE A N 1
ATOM 545 C CA . ILE A 1 70 ? 15.373 3.886 -11.452 1.00 78.75 70 ILE A CA 1
ATOM 546 C C . ILE A 1 70 ? 16.826 4.125 -11.874 1.00 78.75 70 ILE A C 1
ATOM 548 O O . ILE A 1 70 ? 17.098 5.143 -12.524 1.00 78.75 70 ILE A O 1
ATOM 552 N N . PRO A 1 71 ? 17.767 3.235 -11.524 1.00 78.12 71 PRO A N 1
ATOM 553 C CA . PRO A 1 71 ? 19.152 3.361 -11.950 1.00 78.12 71 PRO A CA 1
ATOM 554 C C . PRO A 1 71 ? 19.281 3.158 -13.462 1.00 78.12 71 PRO A C 1
ATOM 556 O O . PRO A 1 71 ? 18.629 2.306 -14.062 1.00 78.12 71 PRO A O 1
ATOM 559 N N . THR A 1 72 ? 20.153 3.946 -14.078 1.00 80.00 72 THR A N 1
ATOM 560 C CA . THR A 1 72 ? 20.547 3.817 -15.484 1.00 80.00 72 THR A CA 1
ATOM 561 C C . THR A 1 72 ? 21.917 3.155 -15.583 1.00 80.00 72 THR A C 1
ATOM 563 O O . THR A 1 72 ? 22.725 3.215 -14.654 1.00 80.00 72 THR A O 1
ATOM 566 N N . ASN A 1 73 ? 22.224 2.585 -16.749 1.00 80.50 73 ASN A N 1
ATOM 567 C CA . ASN A 1 73 ? 23.532 1.979 -17.022 1.00 80.50 73 ASN A CA 1
ATOM 568 C C . ASN A 1 73 ? 24.694 2.993 -17.013 1.00 80.50 73 ASN A C 1
ATOM 570 O O . ASN A 1 73 ? 25.853 2.597 -16.984 1.00 80.50 73 ASN A O 1
ATOM 574 N N . GLU A 1 74 ? 24.394 4.293 -17.017 1.00 83.56 74 GLU A N 1
ATOM 575 C CA . GLU A 1 74 ? 25.370 5.389 -17.014 1.00 83.56 74 GLU A CA 1
ATOM 576 C C . GLU A 1 74 ? 25.718 5.872 -15.593 1.00 83.56 74 GLU A C 1
ATOM 578 O O . GLU A 1 74 ? 26.425 6.862 -15.422 1.00 83.56 74 GLU A O 1
ATOM 583 N N . GLY A 1 75 ? 25.209 5.202 -14.551 1.00 78.81 75 GLY A N 1
ATOM 584 C CA . GLY A 1 75 ? 25.436 5.583 -13.153 1.00 78.81 75 GLY A CA 1
ATOM 585 C C . GLY A 1 75 ? 24.577 6.758 -12.669 1.00 78.81 75 GLY A C 1
ATOM 586 O O . GLY A 1 75 ? 24.779 7.247 -11.560 1.00 78.81 75 GLY A O 1
ATOM 587 N N . SER A 1 76 ? 23.607 7.203 -13.474 1.00 82.62 76 SER A N 1
ATOM 588 C CA . SER A 1 76 ? 22.594 8.195 -13.087 1.00 82.62 76 SER A CA 1
ATOM 589 C C . SER A 1 76 ? 21.259 7.528 -12.729 1.00 82.62 76 SER A C 1
ATOM 591 O O . SER A 1 76 ? 21.074 6.339 -12.992 1.00 82.62 76 SER A O 1
ATOM 593 N N . THR A 1 77 ? 20.313 8.272 -12.152 1.00 81.56 77 THR A N 1
ATOM 594 C CA . THR A 1 77 ? 18.943 7.797 -11.897 1.00 81.56 77 THR A CA 1
ATOM 595 C C . THR A 1 77 ? 17.915 8.618 -12.671 1.00 81.56 77 THR A C 1
ATOM 597 O O . THR A 1 77 ? 18.057 9.831 -12.833 1.00 81.56 77 THR A O 1
ATOM 600 N N . ILE A 1 78 ? 16.849 7.960 -13.132 1.00 82.44 78 ILE A N 1
ATOM 601 C CA . ILE A 1 78 ? 15.675 8.610 -13.726 1.00 82.44 78 ILE A CA 1
ATOM 602 C C . ILE A 1 78 ? 14.449 8.407 -12.839 1.00 82.44 78 ILE A C 1
ATOM 604 O O . ILE A 1 78 ? 14.306 7.378 -12.181 1.00 82.44 78 ILE A O 1
ATOM 608 N N . LYS A 1 79 ? 13.537 9.383 -12.835 1.00 81.19 79 LYS A N 1
ATOM 609 C CA . LYS A 1 79 ? 12.286 9.283 -12.075 1.00 81.19 79 LYS A CA 1
ATOM 610 C C . LYS A 1 79 ? 11.223 8.555 -12.884 1.00 81.19 79 LYS A C 1
ATOM 612 O O . LYS A 1 79 ? 10.915 8.957 -14.005 1.00 81.19 79 LYS A O 1
ATOM 617 N N . SER A 1 80 ? 10.601 7.551 -12.279 1.00 77.06 80 SER A N 1
ATOM 618 C CA . SER A 1 80 ? 9.405 6.917 -12.824 1.00 77.06 80 SER A CA 1
ATOM 619 C C . SER A 1 80 ? 8.212 7.884 -12.837 1.00 77.06 80 SER A C 1
ATOM 621 O O . SER A 1 80 ? 8.184 8.915 -12.150 1.00 77.06 80 SER A O 1
ATOM 623 N N . HIS A 1 81 ? 7.148 7.500 -13.545 1.00 81.06 81 HIS A N 1
ATOM 624 C CA . HIS A 1 81 ? 5.826 8.073 -13.299 1.00 81.06 81 HIS A CA 1
ATOM 625 C C . HIS A 1 81 ? 5.388 7.849 -11.840 1.00 81.06 81 HIS A C 1
ATOM 627 O O . HIS A 1 81 ? 5.908 6.980 -11.137 1.00 81.06 81 HIS A O 1
ATOM 633 N N . VAL A 1 82 ? 4.420 8.648 -11.372 1.00 81.69 82 VAL A N 1
ATOM 634 C CA . VAL A 1 82 ? 3.835 8.460 -10.035 1.00 81.69 82 VAL A CA 1
ATOM 635 C C . VAL A 1 82 ? 3.089 7.137 -10.008 1.00 81.69 82 VAL A C 1
ATOM 637 O O . VAL A 1 82 ? 2.050 7.009 -10.658 1.00 81.69 82 VAL A O 1
ATOM 640 N N . CYS A 1 83 ? 3.601 6.212 -9.213 1.00 80.62 83 CYS A N 1
ATOM 641 C CA . CYS A 1 83 ? 2.935 4.990 -8.827 1.00 80.62 83 CYS A CA 1
ATOM 642 C C . CYS A 1 83 ? 1.975 5.237 -7.680 1.00 80.62 83 CYS A C 1
ATOM 644 O O . CYS A 1 83 ? 2.259 6.038 -6.789 1.00 80.62 83 CYS A O 1
ATOM 646 N N . TYR A 1 84 ? 0.857 4.524 -7.685 1.00 82.94 84 TYR A N 1
ATOM 647 C CA . TYR A 1 84 ? 0.006 4.433 -6.514 1.00 82.94 84 TYR A CA 1
ATOM 648 C C . TYR A 1 84 ? -0.600 3.040 -6.382 1.00 82.94 84 TYR A C 1
ATOM 650 O O . TYR A 1 84 ? -0.777 2.339 -7.381 1.00 82.94 84 TYR A O 1
ATOM 658 N N . ALA A 1 85 ? -0.895 2.678 -5.137 1.00 83.56 85 ALA A N 1
ATOM 659 C CA . ALA A 1 85 ? -1.737 1.558 -4.765 1.00 83.56 85 ALA A CA 1
ATOM 660 C C . ALA A 1 85 ? -2.874 2.088 -3.887 1.00 83.56 85 ALA A C 1
ATOM 662 O O . ALA A 1 85 ? -2.620 2.751 -2.875 1.00 83.56 85 ALA A O 1
ATOM 663 N N . THR A 1 86 ? -4.111 1.813 -4.283 1.00 86.00 86 THR A N 1
ATOM 664 C CA . THR A 1 86 ? -5.305 2.087 -3.477 1.00 86.00 86 THR A CA 1
ATOM 665 C C . THR A 1 86 ? -5.842 0.764 -2.976 1.00 86.00 86 THR A C 1
ATOM 667 O O . THR A 1 86 ? -6.084 -0.115 -3.794 1.00 86.00 86 THR A O 1
ATOM 670 N N . LEU A 1 87 ? -6.005 0.619 -1.661 1.00 88.56 87 LEU A N 1
ATOM 671 C CA . LEU A 1 87 ? -6.497 -0.593 -1.016 1.00 88.56 87 LEU A CA 1
ATOM 672 C C . LEU A 1 87 ? -7.518 -0.309 0.084 1.00 88.56 87 LEU A C 1
ATOM 674 O O . LEU A 1 87 ? -7.585 0.809 0.591 1.00 88.56 87 LEU A O 1
ATOM 678 N N . LYS A 1 88 ? -8.264 -1.329 0.516 1.00 89.56 88 LYS A N 1
ATOM 679 C CA . LYS A 1 88 ? -9.086 -1.250 1.731 1.00 89.56 88 LYS A CA 1
ATOM 680 C C . LYS A 1 88 ? -8.416 -1.962 2.900 1.00 89.56 88 LYS A C 1
ATOM 682 O O . LYS A 1 88 ? -7.944 -3.087 2.767 1.00 89.56 88 LYS A O 1
ATOM 687 N N . VAL A 1 89 ? -8.386 -1.294 4.049 1.00 88.44 89 VAL A N 1
ATOM 688 C CA . VAL A 1 89 ? -7.729 -1.760 5.275 1.00 88.44 89 VAL A CA 1
ATOM 689 C C . VAL A 1 89 ? -8.749 -1.856 6.396 1.00 88.44 89 VAL A C 1
ATOM 691 O O . VAL A 1 89 ? -9.434 -0.875 6.689 1.00 88.44 89 VAL A O 1
ATOM 694 N N . ASN A 1 90 ? -8.820 -3.008 7.056 1.00 89.81 90 ASN A N 1
ATOM 695 C CA . ASN A 1 90 ? -9.548 -3.150 8.309 1.00 89.81 90 ASN A CA 1
ATOM 696 C C . ASN A 1 90 ? -8.686 -2.619 9.461 1.00 89.81 90 ASN A C 1
ATOM 698 O O . ASN A 1 90 ? -7.591 -3.111 9.723 1.00 89.81 90 ASN 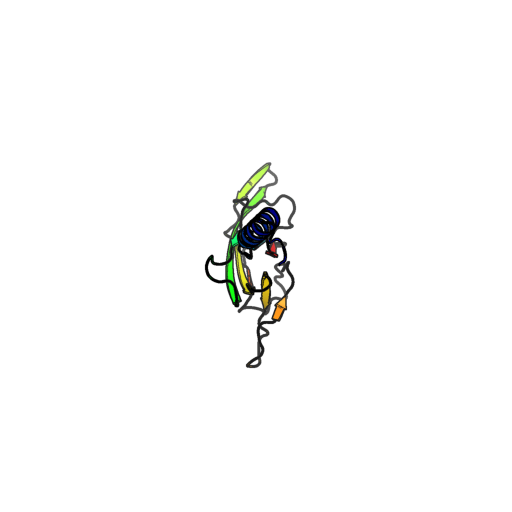A O 1
ATOM 702 N N . LEU A 1 91 ? -9.162 -1.586 10.155 1.00 88.75 91 LEU A N 1
ATOM 703 C CA . LEU A 1 91 ? -8.402 -0.935 11.226 1.00 88.75 91 LEU A CA 1
ATOM 704 C C . LEU A 1 91 ? -8.298 -1.773 12.506 1.00 88.75 91 LEU A C 1
ATOM 706 O O . LEU A 1 91 ? -7.434 -1.501 13.341 1.00 88.75 91 LEU A O 1
ATOM 710 N N . THR A 1 92 ? -9.165 -2.774 12.661 1.00 86.88 92 THR A N 1
ATOM 711 C CA . THR A 1 92 ? -9.220 -3.622 13.856 1.00 86.88 92 THR A CA 1
ATOM 712 C C . THR A 1 92 ? -8.042 -4.586 13.939 1.00 86.88 92 THR A C 1
ATOM 714 O O . THR A 1 92 ? -7.604 -4.911 15.040 1.00 86.88 92 THR A O 1
ATOM 717 N N . ASP A 1 93 ? -7.521 -5.044 12.805 1.00 86.81 93 ASP A N 1
ATOM 718 C CA . ASP A 1 93 ? -6.420 -6.010 12.716 1.00 86.81 93 ASP A CA 1
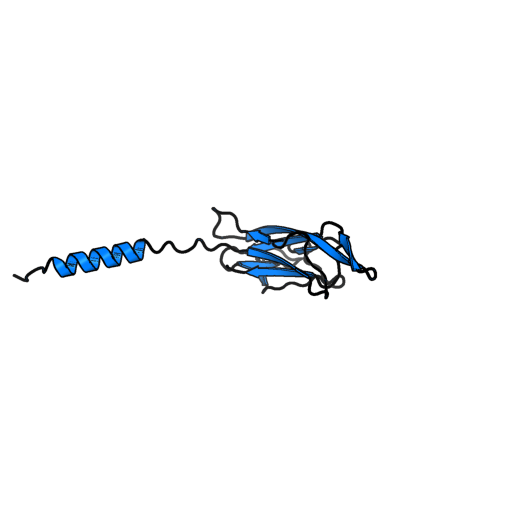ATOM 719 C C . ASP A 1 93 ? -5.323 -5.598 11.723 1.00 86.81 93 ASP A C 1
ATOM 721 O O . ASP A 1 93 ? -4.366 -6.340 11.521 1.00 86.81 93 ASP A O 1
ATOM 725 N N . CYS A 1 94 ? -5.443 -4.408 11.124 1.00 88.62 94 CYS A N 1
ATOM 726 C CA . CYS A 1 94 ? -4.555 -3.901 10.083 1.00 88.62 94 CYS A CA 1
ATOM 727 C C . CYS A 1 94 ? -4.393 -4.870 8.900 1.00 88.62 94 CYS A C 1
ATOM 729 O O . CYS A 1 94 ? -3.353 -4.876 8.243 1.00 88.62 94 CYS A O 1
ATOM 731 N N . SER A 1 95 ? -5.425 -5.667 8.609 1.00 88.19 95 SER A N 1
ATOM 732 C CA . SER A 1 95 ? -5.466 -6.530 7.431 1.00 88.19 95 SER A CA 1
ATOM 733 C C . SER A 1 95 ? -5.892 -5.753 6.187 1.00 88.19 95 SER A C 1
ATOM 735 O O . SER A 1 95 ? -6.659 -4.784 6.253 1.00 88.19 95 SER A O 1
ATOM 737 N N . ILE A 1 96 ? -5.398 -6.191 5.031 1.00 88.88 96 ILE A N 1
ATOM 738 C CA . ILE A 1 96 ? -5.977 -5.794 3.749 1.00 88.88 96 ILE A CA 1
ATOM 739 C C . ILE A 1 96 ? -7.267 -6.586 3.624 1.00 88.88 96 ILE A C 1
ATOM 741 O O . ILE A 1 96 ? -7.249 -7.790 3.837 1.00 88.88 96 ILE A O 1
ATOM 745 N N . VAL A 1 97 ? -8.381 -5.952 3.298 1.00 86.81 97 VAL A N 1
ATOM 746 C CA . VAL A 1 97 ? -9.611 -6.692 3.001 1.00 86.81 97 VAL A CA 1
ATOM 747 C C . VAL A 1 97 ? -9.818 -6.754 1.504 1.00 86.81 97 VAL A C 1
ATOM 749 O O . VAL A 1 97 ? -9.360 -5.858 0.814 1.00 86.81 97 VAL A O 1
ATOM 752 N N . LEU A 1 98 ? -10.487 -7.788 1.004 1.00 83.44 98 LEU A N 1
ATOM 753 C CA . LEU A 1 98 ? -10.860 -7.979 -0.396 1.00 83.44 98 LEU A CA 1
ATOM 754 C C . LEU A 1 98 ? -12.363 -8.269 -0.469 1.00 83.44 98 LEU A C 1
ATOM 756 O O . LEU A 1 98 ? -12.904 -8.983 0.375 1.00 83.44 98 LEU A O 1
ATOM 760 N N . ARG A 1 99 ? -13.053 -7.713 -1.470 1.00 71.69 99 ARG A N 1
ATOM 761 C CA . ARG A 1 99 ? -14.456 -8.047 -1.754 1.00 71.69 99 ARG A CA 1
ATOM 762 C C . ARG A 1 99 ? -14.531 -9.037 -2.908 1.00 71.69 99 ARG A C 1
ATOM 764 O O . ARG A 1 99 ? -14.038 -8.727 -3.987 1.00 71.69 99 ARG A O 1
ATOM 771 N N . LYS A 1 100 ? -15.160 -10.199 -2.710 1.00 61.94 100 LYS A N 1
ATOM 772 C CA . LYS A 1 100 ? -15.459 -11.136 -3.809 1.00 61.94 100 LYS A CA 1
ATOM 773 C C . LYS A 1 100 ? -16.512 -10.537 -4.737 1.00 61.94 100 LYS A C 1
ATOM 775 O O . LYS A 1 100 ? -17.554 -10.082 -4.270 1.00 61.94 100 LYS A O 1
ATOM 780 N N . ASN A 1 101 ? -16.230 -10.541 -6.038 1.00 59.03 101 ASN A N 1
ATOM 781 C CA . ASN A 1 101 ? -17.205 -10.149 -7.048 1.00 59.03 101 ASN A CA 1
ATOM 782 C C . ASN A 1 101 ? -18.292 -11.231 -7.200 1.00 59.03 101 ASN A C 1
ATOM 784 O O . ASN A 1 101 ? -17.996 -12.424 -7.218 1.00 59.03 101 ASN A O 1
ATOM 788 N N . ASP A 1 102 ? -19.525 -10.749 -7.363 1.00 50.12 102 ASP A N 1
ATOM 789 C CA . ASP A 1 102 ? -20.639 -11.369 -8.096 1.00 50.12 102 ASP A CA 1
ATOM 790 C C . ASP A 1 102 ? -21.722 -12.216 -7.416 1.00 50.12 102 ASP A C 1
ATOM 792 O O . ASP A 1 102 ? -22.535 -12.792 -8.129 1.00 50.12 102 ASP A O 1
ATOM 796 N N . THR A 1 103 ? -21.925 -12.155 -6.098 1.00 49.75 103 THR A N 1
ATOM 797 C CA . THR A 1 103 ? -23.291 -12.363 -5.554 1.00 49.75 103 THR A CA 1
ATOM 798 C C . THR A 1 103 ? -23.479 -11.634 -4.226 1.00 49.75 103 THR A C 1
ATOM 800 O O . THR A 1 103 ? -22.576 -11.603 -3.397 1.00 49.75 103 THR A O 1
ATOM 803 N N . ALA A 1 104 ? -24.643 -11.007 -4.063 1.00 53.94 104 ALA A N 1
ATOM 804 C CA . ALA A 1 104 ? -25.017 -10.117 -2.967 1.00 53.94 104 ALA A CA 1
ATOM 805 C C . ALA A 1 104 ? -24.679 -10.633 -1.545 1.00 53.94 104 ALA A C 1
ATOM 807 O O . ALA A 1 104 ? -24.769 -11.822 -1.252 1.00 53.94 104 ALA A O 1
ATOM 808 N N . ASP A 1 105 ? -24.354 -9.683 -0.661 1.00 53.72 105 ASP A N 1
ATOM 809 C CA . ASP A 1 105 ? -24.371 -9.794 0.809 1.00 53.72 105 ASP A CA 1
ATOM 810 C C . ASP A 1 105 ? -23.324 -10.653 1.540 1.00 53.72 105 ASP A C 1
ATOM 812 O O . ASP A 1 105 ? -23.574 -11.103 2.658 1.00 53.72 105 ASP A O 1
ATOM 816 N N . GLN A 1 106 ? -22.103 -10.804 1.017 1.00 53.31 106 GLN A N 1
ATOM 817 C CA . GLN A 1 106 ? -21.027 -11.453 1.785 1.00 53.31 106 GLN A CA 1
ATOM 818 C C . GLN A 1 106 ? -19.768 -10.596 1.927 1.00 53.31 106 GLN A C 1
ATOM 820 O O . GLN A 1 106 ? -18.824 -10.738 1.164 1.00 53.31 106 GLN A O 1
ATOM 825 N N . GLY A 1 107 ? -19.785 -9.740 2.957 1.00 67.62 107 GLY A N 1
ATOM 826 C CA . GLY A 1 107 ? -18.631 -9.389 3.796 1.00 67.62 107 GLY A CA 1
ATOM 827 C C . GLY A 1 107 ? -17.361 -8.818 3.148 1.00 67.62 107 GLY A C 1
ATOM 828 O O . GLY A 1 107 ? -17.244 -8.607 1.947 1.00 67.62 107 GLY A O 1
ATOM 829 N N . TRP A 1 108 ? -16.394 -8.520 4.011 1.00 75.94 108 TRP A N 1
ATOM 830 C CA . TRP A 1 108 ? -15.012 -8.211 3.654 1.00 75.94 108 TRP A CA 1
ATOM 831 C C . TRP A 1 108 ? -14.163 -9.417 4.053 1.00 75.94 108 TRP A C 1
ATOM 833 O O . TRP A 1 108 ? -14.184 -9.787 5.227 1.00 75.94 108 TRP A O 1
ATOM 843 N N . ASP A 1 109 ? -13.420 -10.009 3.117 1.00 81.25 109 ASP A N 1
ATOM 844 C CA . ASP A 1 109 ? -12.517 -11.123 3.421 1.00 81.25 109 ASP A CA 1
ATOM 845 C C . ASP A 1 109 ? -11.110 -10.580 3.724 1.00 81.25 109 ASP A C 1
ATOM 847 O O . ASP A 1 109 ? -10.560 -9.845 2.898 1.00 81.25 109 ASP A O 1
ATOM 851 N N . PRO A 1 110 ? -10.499 -10.902 4.877 1.00 82.50 110 PRO A N 1
ATOM 852 C CA . PRO A 1 110 ? -9.142 -10.471 5.177 1.00 82.50 110 PRO A CA 1
ATOM 853 C C . PRO A 1 110 ? -8.121 -11.213 4.304 1.00 82.50 110 PRO A C 1
ATOM 855 O O . PRO A 1 110 ? -8.216 -12.416 4.065 1.00 82.50 110 PRO A O 1
ATOM 858 N N . HIS A 1 111 ? -7.100 -10.485 3.875 1.00 83.50 111 HIS A N 1
ATOM 859 C CA . HIS A 1 111 ? -5.933 -10.964 3.159 1.00 83.50 111 HIS A CA 1
ATOM 860 C C . HIS A 1 111 ? -4.674 -10.560 3.928 1.00 83.50 111 HIS A C 1
ATOM 862 O O . HIS A 1 111 ? -4.512 -9.416 4.368 1.00 83.50 111 HIS A O 1
ATOM 868 N N . HIS A 1 112 ? -3.749 -11.506 4.068 1.00 76.69 112 HIS A N 1
ATOM 869 C CA . HIS A 1 112 ? -2.477 -11.256 4.730 1.00 76.69 112 HIS A CA 1
ATOM 870 C C . HIS A 1 112 ? -1.531 -10.470 3.817 1.00 76.69 112 HIS A C 1
ATOM 872 O O . HIS A 1 112 ? -1.351 -10.795 2.650 1.00 76.69 112 HIS A O 1
ATOM 878 N N . SER A 1 113 ? -0.933 -9.412 4.351 1.00 81.44 113 SER A N 1
ATOM 879 C CA . SER A 1 113 ? 0.170 -8.685 3.712 1.00 81.44 113 SER A CA 1
ATOM 880 C C . SER A 1 113 ? 1.389 -9.610 3.490 1.00 81.44 113 SER A C 1
ATOM 882 O O . SER A 1 113 ? 1.627 -10.446 4.367 1.00 81.44 113 SER A O 1
ATOM 884 N N . PRO A 1 114 ? 2.204 -9.457 2.420 1.00 85.94 114 PRO A N 1
ATOM 885 C CA . PRO A 1 114 ? 2.115 -8.481 1.323 1.00 85.94 114 PRO A CA 1
ATOM 886 C C . PRO A 1 114 ? 1.145 -8.888 0.201 1.00 85.94 114 PRO A C 1
ATOM 888 O O . PRO A 1 114 ? 0.849 -10.064 0.003 1.00 85.94 114 PRO A O 1
ATOM 891 N N . ILE A 1 115 ? 0.718 -7.908 -0.601 1.00 83.56 115 ILE A N 1
ATOM 892 C CA . ILE A 1 115 ? 0.073 -8.150 -1.896 1.00 83.56 115 ILE A CA 1
ATOM 893 C C . ILE A 1 115 ? 0.944 -7.608 -3.028 1.00 83.56 115 ILE A C 1
ATOM 895 O O . ILE A 1 115 ? 1.174 -6.402 -3.127 1.00 83.56 115 ILE A O 1
ATOM 899 N N . TYR A 1 116 ? 1.394 -8.505 -3.899 1.00 80.25 116 TYR A N 1
ATOM 900 C CA . TYR A 1 116 ? 2.196 -8.191 -5.081 1.00 80.25 116 TYR A CA 1
ATOM 901 C C . TYR A 1 116 ? 1.335 -7.665 -6.219 1.00 80.25 116 TYR A C 1
ATOM 903 O O . TYR A 1 116 ? 0.202 -8.088 -6.372 1.00 80.25 116 TYR A O 1
ATOM 911 N N . ARG A 1 117 ? 1.860 -6.787 -7.070 1.00 74.31 117 ARG A N 1
ATOM 912 C CA . ARG A 1 117 ? 1.203 -6.445 -8.336 1.00 74.31 117 ARG A CA 1
ATOM 913 C C . ARG A 1 117 ? 1.385 -7.598 -9.329 1.00 74.31 117 ARG A C 1
ATOM 915 O O . ARG A 1 117 ? 2.508 -7.859 -9.744 1.00 74.31 117 ARG A O 1
ATOM 922 N N . ASN A 1 118 ? 0.295 -8.237 -9.751 1.00 69.25 118 ASN A N 1
ATOM 923 C CA . ASN A 1 118 ? 0.289 -9.185 -10.873 1.00 69.25 118 ASN A CA 1
ATOM 924 C C . ASN A 1 118 ? -0.585 -8.619 -12.009 1.00 69.25 118 ASN A C 1
ATOM 926 O O . ASN A 1 118 ? -1.736 -8.252 -11.778 1.00 69.25 118 ASN A O 1
ATOM 930 N N . GLN A 1 119 ? -0.028 -8.491 -13.215 1.00 56.50 119 GLN A N 1
ATOM 931 C CA . GLN A 1 119 ? -0.747 -7.933 -14.367 1.00 56.50 119 GLN A CA 1
ATOM 932 C C . GLN A 1 119 ? -1.771 -8.921 -14.956 1.00 56.50 119 GLN A C 1
ATOM 934 O O . GLN A 1 119 ? -2.745 -8.477 -15.559 1.00 56.50 119 GLN A O 1
ATOM 939 N N . ASP A 1 120 ? -1.616 -10.228 -14.711 1.00 53.97 120 ASP A N 1
ATOM 940 C CA . ASP A 1 120 ? -2.322 -11.270 -15.471 1.00 53.97 120 ASP A CA 1
ATOM 941 C C . ASP A 1 120 ? -3.570 -11.858 -14.781 1.00 53.97 120 ASP A C 1
ATOM 943 O O . ASP A 1 120 ? -4.311 -12.621 -15.397 1.00 53.97 120 ASP A O 1
ATOM 947 N N . THR A 1 121 ? -3.852 -11.526 -13.513 1.00 49.66 121 THR A N 1
ATOM 948 C CA . THR A 1 121 ? -4.904 -12.229 -12.733 1.00 49.66 121 THR A CA 1
ATOM 949 C C . THR A 1 121 ? -5.738 -11.363 -11.781 1.00 49.66 121 THR A C 1
ATOM 951 O O . THR A 1 121 ? -6.429 -11.896 -10.910 1.00 49.66 121 THR A O 1
ATOM 954 N N . TRP A 1 122 ? -5.713 -10.032 -11.888 1.00 58.88 122 TRP A N 1
ATOM 955 C CA . TRP A 1 122 ? -6.307 -9.182 -10.845 1.00 58.88 122 TRP A CA 1
ATOM 956 C C . TRP A 1 122 ? -7.765 -8.778 -11.106 1.00 58.88 122 TRP A C 1
ATOM 958 O O . TRP A 1 122 ? -8.035 -7.733 -11.682 1.00 58.88 122 TRP A O 1
ATOM 968 N N . ASN A 1 123 ? -8.719 -9.574 -10.612 1.00 54.84 123 ASN A N 1
ATOM 969 C CA . ASN A 1 123 ? -10.160 -9.291 -10.707 1.00 54.84 123 ASN A CA 1
ATOM 970 C C . ASN A 1 123 ? -10.753 -8.744 -9.384 1.00 54.84 123 ASN A C 1
ATOM 972 O O . ASN A 1 123 ? -11.834 -9.143 -8.960 1.00 54.84 123 ASN A O 1
ATOM 976 N N . TRP A 1 124 ? -10.036 -7.833 -8.711 1.00 60.00 124 TRP A N 1
ATOM 977 C CA . TRP A 1 124 ? -10.424 -7.238 -7.413 1.00 60.00 124 TRP A CA 1
ATOM 978 C C . TRP A 1 124 ? -10.621 -5.713 -7.501 1.00 60.00 124 TRP A C 1
ATOM 980 O O . TRP A 1 124 ? -10.198 -4.970 -6.612 1.00 60.00 124 TRP A O 1
ATOM 990 N N . ASN A 1 125 ? -11.250 -5.250 -8.587 1.00 58.56 125 ASN A N 1
ATOM 991 C CA . ASN A 1 125 ? -11.316 -3.836 -8.995 1.00 58.56 125 ASN A CA 1
ATOM 992 C C . ASN A 1 125 ? -11.832 -2.862 -7.920 1.00 58.56 125 ASN A C 1
ATOM 994 O O . ASN A 1 125 ? -11.465 -1.692 -7.938 1.00 58.56 125 ASN A O 1
ATOM 998 N N . GLU A 1 126 ? -12.667 -3.311 -6.979 1.00 59.34 126 GLU A N 1
ATOM 999 C CA . GLU A 1 126 ? -13.198 -2.436 -5.921 1.00 59.34 126 GLU A CA 1
ATOM 1000 C C . GLU A 1 126 ? -12.277 -2.289 -4.702 1.00 59.34 126 GLU A C 1
ATOM 1002 O O . GLU A 1 126 ? -12.577 -1.494 -3.801 1.00 59.34 126 GLU A O 1
ATOM 1007 N N . THR A 1 127 ? -11.213 -3.097 -4.615 1.00 65.06 127 THR A N 1
ATOM 1008 C CA . THR A 1 127 ? -10.470 -3.247 -3.361 1.00 65.06 127 THR A CA 1
ATOM 1009 C C . THR A 1 127 ? -8.969 -3.087 -3.455 1.00 65.06 127 THR A C 1
ATOM 1011 O O . THR A 1 127 ? -8.379 -2.692 -2.457 1.00 65.06 127 THR A O 1
ATOM 1014 N N . LEU A 1 128 ? -8.347 -3.364 -4.598 1.00 70.12 128 LEU A N 1
ATOM 1015 C CA . LEU A 1 128 ? -6.936 -3.067 -4.806 1.00 70.12 128 LEU A CA 1
ATOM 1016 C C . LEU A 1 128 ? -6.699 -2.637 -6.245 1.00 70.12 128 LEU A C 1
ATOM 1018 O O . LEU A 1 128 ? -6.950 -3.407 -7.169 1.00 70.12 128 LEU A O 1
ATOM 1022 N N . THR A 1 129 ? -6.135 -1.447 -6.412 1.00 74.19 129 THR A N 1
ATOM 1023 C CA . THR A 1 129 ? -5.778 -0.916 -7.727 1.00 74.19 129 THR A CA 1
ATOM 1024 C C . THR A 1 129 ? -4.347 -0.412 -7.704 1.00 74.19 129 THR A C 1
ATOM 1026 O O . THR A 1 129 ? -4.008 0.454 -6.897 1.00 74.19 129 THR A O 1
ATOM 1029 N N . PHE A 1 130 ? -3.519 -0.926 -8.615 1.00 70.81 130 PHE A N 1
ATOM 1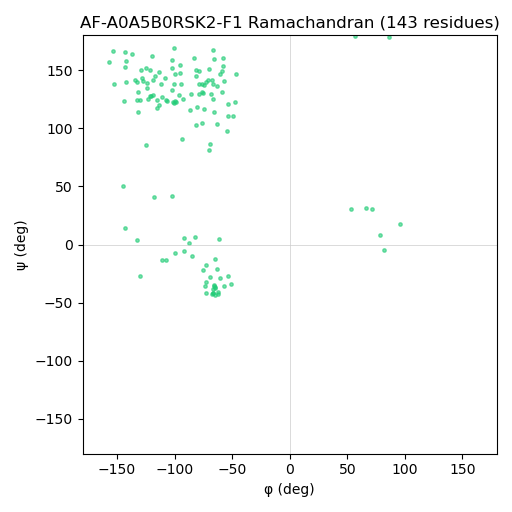030 C CA . PHE A 1 130 ? -2.211 -0.360 -8.940 1.00 70.81 130 PHE A CA 1
ATOM 1031 C C . PHE A 1 130 ? -2.310 0.474 -10.215 1.00 70.81 130 PHE A C 1
ATOM 1033 O O . PHE A 1 130 ? -3.038 0.118 -11.142 1.00 70.81 130 PHE A O 1
ATOM 1040 N N . ARG A 1 131 ? -1.527 1.551 -10.314 1.00 75.56 131 ARG A N 1
ATOM 1041 C CA . ARG A 1 131 ? -1.403 2.270 -11.588 1.00 75.56 131 ARG A CA 1
ATOM 1042 C C . ARG A 1 131 ? -0.780 1.362 -12.677 1.00 75.56 131 ARG A C 1
ATOM 1044 O O . ARG A 1 131 ? 0.233 0.716 -12.393 1.00 75.56 131 ARG A O 1
ATOM 1051 N N . PRO A 1 132 ? -1.305 1.361 -13.921 1.00 65.75 132 PRO A N 1
ATOM 1052 C CA . PRO A 1 132 ? -0.781 0.546 -15.024 1.00 65.75 132 PRO A CA 1
ATOM 1053 C C . PRO A 1 132 ? 0.700 0.776 -15.347 1.0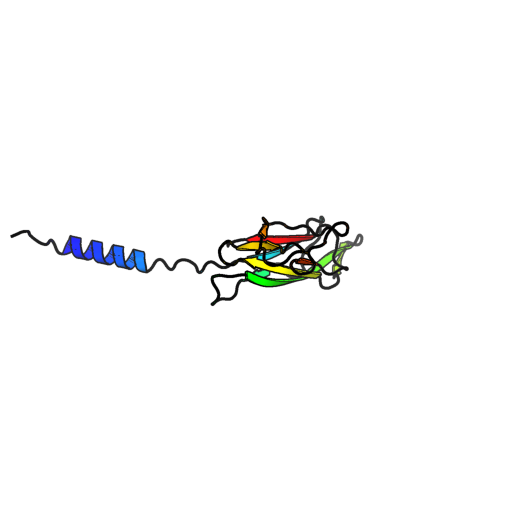0 65.75 132 PRO A C 1
ATOM 1055 O O . PRO A 1 132 ? 1.409 -0.179 -15.632 1.00 65.75 132 PRO A O 1
ATOM 1058 N N . ASP A 1 133 ? 1.185 2.014 -15.228 1.00 69.06 133 ASP A N 1
ATOM 1059 C CA . ASP A 1 133 ? 2.564 2.387 -15.594 1.00 69.06 133 ASP A CA 1
ATOM 1060 C C . ASP A 1 133 ? 3.602 2.068 -14.508 1.00 69.06 133 ASP A C 1
ATOM 1062 O O . ASP A 1 133 ? 4.750 2.510 -14.586 1.00 69.06 133 ASP A O 1
ATOM 1066 N N . CYS A 1 134 ? 3.202 1.384 -13.436 1.00 73.00 134 CYS A N 1
ATOM 1067 C CA . CYS A 1 134 ? 4.154 1.024 -12.402 1.00 73.00 134 CYS A CA 1
ATOM 1068 C C . CYS A 1 134 ? 5.135 -0.049 -12.873 1.00 73.00 134 CYS A C 1
ATOM 1070 O O . CYS A 1 134 ? 4.768 -0.894 -13.691 1.00 73.00 134 CYS A O 1
ATOM 1072 N N . PRO A 1 135 ? 6.364 -0.070 -12.332 1.00 68.44 135 PRO A N 1
ATOM 1073 C CA . PRO A 1 135 ? 7.279 -1.178 -12.557 1.00 68.44 135 PRO A CA 1
ATOM 1074 C C . PRO A 1 135 ? 6.676 -2.511 -12.097 1.00 68.44 135 PRO A C 1
ATOM 1076 O O . PRO A 1 135 ? 5.798 -2.565 -11.227 1.00 68.44 135 PRO A O 1
ATOM 1079 N N . GLU A 1 136 ? 7.131 -3.599 -12.705 1.00 65.44 136 GLU A N 1
ATOM 1080 C CA . GLU A 1 136 ? 6.902 -4.950 -12.190 1.00 65.44 136 GLU A CA 1
ATOM 1081 C C . GLU A 1 136 ? 7.630 -5.131 -10.846 1.00 65.44 136 GLU A C 1
ATOM 1083 O O . GLU A 1 136 ? 8.556 -4.382 -10.528 1.00 65.44 136 GLU A O 1
ATOM 1088 N N . ASN A 1 137 ? 7.213 -6.117 -10.046 1.00 74.88 137 ASN A N 1
ATOM 1089 C CA . ASN A 1 137 ? 7.801 -6.420 -8.729 1.00 74.88 137 ASN A CA 1
ATOM 1090 C C . ASN A 1 137 ? 7.595 -5.333 -7.658 1.00 74.88 137 ASN A C 1
ATOM 1092 O O . ASN A 1 137 ? 8.433 -5.157 -6.773 1.00 74.88 137 ASN A O 1
ATOM 1096 N N . ILE A 1 138 ? 6.478 -4.604 -7.722 1.00 78.25 138 ILE A N 1
ATOM 1097 C CA . ILE A 1 138 ? 6.008 -3.787 -6.597 1.00 78.25 138 ILE A CA 1
ATOM 1098 C C . ILE A 1 138 ? 4.974 -4.552 -5.775 1.00 78.25 138 ILE A C 1
ATOM 1100 O O . ILE A 1 138 ? 4.187 -5.330 -6.319 1.00 78.25 138 ILE A O 1
ATOM 1104 N N . HIS A 1 139 ? 4.944 -4.303 -4.472 1.00 85.06 139 HIS A N 1
ATOM 1105 C CA . HIS A 1 139 ? 3.966 -4.895 -3.570 1.00 85.06 139 HIS A CA 1
ATOM 1106 C C . HIS A 1 139 ? 3.522 -3.885 -2.509 1.00 85.06 139 HIS A C 1
ATOM 1108 O O . HIS A 1 139 ? 4.212 -2.900 -2.236 1.00 85.06 139 HIS A O 1
ATOM 1114 N N . VAL A 1 140 ? 2.346 -4.107 -1.930 1.00 85.75 140 VAL A N 1
ATOM 1115 C CA . VAL A 1 140 ? 1.81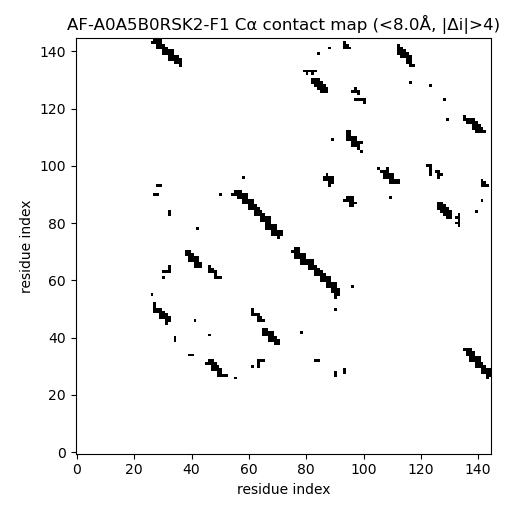9 -3.304 -0.827 1.00 85.75 140 VAL A CA 1
ATOM 1116 C C . VAL A 1 140 ? 1.774 -4.121 0.453 1.00 85.75 140 VAL A C 1
ATOM 1118 O O . VAL A 1 140 ? 1.376 -5.286 0.439 1.00 85.75 140 VAL A O 1
ATOM 1121 N N . GLU A 1 141 ? 2.161 -3.492 1.558 1.00 88.56 141 GLU A N 1
ATOM 1122 C CA . GLU A 1 141 ? 2.102 -4.087 2.890 1.00 88.56 141 GLU A CA 1
ATOM 1123 C C . GLU A 1 141 ? 1.239 -3.270 3.832 1.00 88.56 141 GLU A C 1
ATOM 1125 O O . GLU A 1 141 ? 1.175 -2.049 3.699 1.00 88.56 141 GLU A O 1
ATOM 1130 N N . VAL A 1 142 ? 0.615 -3.932 4.808 1.00 87.50 142 VAL A N 1
ATOM 1131 C CA . VAL A 1 142 ? -0.075 -3.283 5.928 1.00 87.50 142 VAL A CA 1
ATOM 1132 C C . VAL A 1 142 ? 0.360 -3.930 7.235 1.00 87.50 142 VAL A C 1
ATOM 1134 O O . VAL A 1 142 ? 0.390 -5.152 7.348 1.00 87.50 142 VAL A O 1
ATOM 1137 N N . PHE A 1 143 ? 0.721 -3.106 8.215 1.00 87.38 143 PHE A N 1
ATOM 1138 C CA . PHE A 1 143 ? 1.254 -3.560 9.496 1.00 87.38 143 PHE A CA 1
ATOM 1139 C C . PHE A 1 143 ? 0.988 -2.565 10.628 1.00 87.38 143 PHE A C 1
ATOM 1141 O O . PHE A 1 143 ? 0.656 -1.390 10.419 1.00 87.38 143 PHE A O 1
ATOM 1148 N N . GLU A 1 144 ? 1.193 -3.040 11.853 1.00 84.94 144 GLU A N 1
ATOM 1149 C CA . GLU A 1 144 ? 1.248 -2.212 13.055 1.00 84.94 144 GLU A CA 1
ATOM 1150 C C . GLU A 1 144 ? 2.694 -1.823 13.396 1.00 84.94 144 GLU A C 1
ATOM 1152 O O . GLU A 1 144 ? 3.590 -2.653 13.262 1.00 84.94 144 GLU A O 1
ATOM 1157 N N . PRO A 1 145 ? 2.949 -0.562 13.788 1.00 74.69 145 PRO A N 1
ATOM 1158 C CA . PRO A 1 145 ? 4.283 -0.045 14.082 1.00 74.69 145 PRO A CA 1
ATOM 1159 C C . PRO A 1 145 ? 4.804 -0.350 15.486 1.00 74.69 145 PRO A C 1
ATOM 1161 O O . PRO A 1 145 ? 3.991 -0.561 16.413 1.00 74.69 145 PRO A O 1
#

Organism: NCBI:txid56615

pLDDT: mean 73.78, std 13.04, range [39.09, 90.06]

Radius of gyration: 22.96 Å; Cα contacts (8 Å, |Δi|>4): 263; chains: 1; bounding box: 50×22×82 Å